Protein AF-A0A699ZB82-F1 (afdb_monomer_lite)

Sequence (119 aa):
MLGLWHLSDVTHEALEWLPVNIKSLQLKFCRLLPGALSSVATRLTQLTCLNLRTSPVVLAELQLLAARAQQGASLIVFMPVTMSKDDVAALKSFVSYIKSGTGHLPFANCIFAAEDDSE

Secondary structure (DSSP, 8-state):
-EEEES-S-B-HHHHHTS-TT-SEEEEES--BPTTHHHHHHHH-TT--EEE-TTS---HHHHHHHHHH---SS-EEEE--TT--HHHHHHHHHHHHHHHHSSTT-TT--EEEE-GGG--

Foldseek 3Di:
DEEDECAAEQELVNLLPDDLQDQEYEYANHEYDPCNCVNVQARNQNHQEYECQRYDDDLVSLLNSQLRRNHPAAHEYEHHQPDDPVSVVVSVVSLVCSVPPDPDDVRRRYDYDYPVVPD

Structure (mmCIF, N/CA/C/O backbone):
data_AF-A0A699ZB82-F1
#
_entry.id   AF-A0A699ZB82-F1
#
loop_
_atom_site.group_PDB
_atom_site.id
_atom_site.type_symbol
_atom_site.label_atom_id
_atom_site.label_alt_id
_atom_site.label_comp_id
_atom_site.label_asym_id
_atom_site.label_entity_id
_atom_site.label_seq_id
_atom_site.pdbx_PDB_ins_code
_atom_site.Cartn_x
_atom_site.Cartn_y
_atom_site.Cartn_z
_atom_site.occupancy
_atom_site.B_iso_or_equiv
_atom_site.auth_seq_id
_atom_site.auth_comp_id
_atom_site.auth_asym_id
_atom_site.auth_atom_id
_atom_site.pdbx_PDB_model_num
ATOM 1 N N . MET A 1 1 ? 1.802 -13.845 6.070 1.00 79.62 1 MET A N 1
ATOM 2 C CA . MET A 1 1 ? 2.561 -12.794 5.361 1.00 79.62 1 MET A CA 1
ATOM 3 C C . MET A 1 1 ? 2.676 -13.228 3.915 1.00 79.62 1 MET A C 1
ATOM 5 O O . MET A 1 1 ? 3.054 -14.371 3.702 1.00 79.62 1 MET A O 1
ATOM 9 N N . LEU A 1 2 ? 2.309 -12.373 2.962 1.00 91.31 2 LEU A N 1
ATOM 10 C CA . LEU A 1 2 ? 2.406 -12.651 1.530 1.00 91.31 2 LEU A CA 1
ATOM 11 C C . LEU A 1 2 ? 3.432 -11.707 0.899 1.00 91.31 2 LEU A C 1
ATOM 13 O O . LEU A 1 2 ? 3.433 -10.515 1.198 1.00 91.31 2 LEU A O 1
ATOM 17 N N . GLY A 1 3 ? 4.311 -12.235 0.053 1.00 90.38 3 GLY A N 1
ATOM 18 C CA . GLY A 1 3 ? 5.306 -11.443 -0.663 1.00 90.38 3 GLY A CA 1
ATOM 19 C C . GLY A 1 3 ? 5.192 -11.655 -2.164 1.00 90.38 3 GLY A C 1
ATOM 20 O O . GLY A 1 3 ? 5.198 -12.797 -2.613 1.00 90.38 3 GLY A O 1
ATOM 21 N N . LEU A 1 4 ? 5.13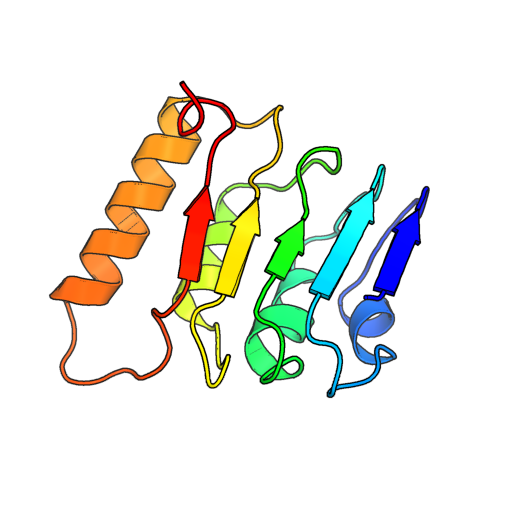1 -10.562 -2.919 1.00 89.19 4 LEU A N 1
ATOM 22 C CA . LEU A 1 4 ? 5.226 -10.531 -4.375 1.00 89.19 4 LEU A CA 1
ATOM 23 C C . LEU A 1 4 ? 6.556 -9.887 -4.765 1.00 89.19 4 LEU A C 1
ATOM 25 O O . LEU A 1 4 ? 6.948 -8.866 -4.194 1.00 89.19 4 LEU A O 1
ATOM 29 N N . TRP A 1 5 ? 7.270 -10.525 -5.688 1.00 91.12 5 TRP A N 1
ATOM 30 C CA . TRP A 1 5 ? 8.655 -10.196 -6.005 1.00 91.12 5 TRP A CA 1
ATOM 31 C C . TRP A 1 5 ? 8.837 -10.149 -7.519 1.00 91.12 5 TRP A C 1
ATOM 33 O O . TRP A 1 5 ? 8.333 -11.030 -8.213 1.00 91.12 5 TRP A O 1
ATOM 43 N N . HIS A 1 6 ? 9.579 -9.156 -8.012 1.00 87.81 6 HIS A N 1
ATOM 44 C CA . HIS A 1 6 ? 9.985 -9.047 -9.421 1.00 87.81 6 HIS A CA 1
ATOM 45 C C . HIS A 1 6 ? 8.822 -9.071 -10.429 1.00 87.81 6 HIS A C 1
ATOM 47 O O . HIS A 1 6 ? 8.970 -9.562 -11.548 1.00 87.81 6 HIS A O 1
ATOM 53 N N . LEU A 1 7 ? 7.659 -8.532 -10.047 1.00 86.44 7 LEU A N 1
ATOM 54 C CA . LEU A 1 7 ? 6.526 -8.402 -10.959 1.00 86.44 7 LEU A CA 1
ATOM 55 C C . LEU A 1 7 ? 6.688 -7.147 -11.821 1.00 86.44 7 LEU A C 1
ATOM 57 O O . LEU A 1 7 ? 6.755 -6.028 -11.304 1.00 86.44 7 LEU A O 1
ATOM 61 N N . SER A 1 8 ? 6.755 -7.355 -13.137 1.00 81.81 8 SER A N 1
ATOM 62 C CA . SER A 1 8 ? 7.060 -6.312 -14.120 1.00 81.81 8 SER A CA 1
ATOM 63 C C . SER A 1 8 ? 5.987 -5.240 -14.229 1.00 81.81 8 SER A C 1
ATOM 65 O O . SER A 1 8 ? 6.360 -4.091 -14.402 1.00 81.81 8 SER A O 1
ATOM 67 N N . ASP A 1 9 ? 4.707 -5.606 -14.105 1.00 87.50 9 ASP A N 1
ATOM 68 C CA . ASP A 1 9 ? 3.563 -4.692 -14.083 1.00 87.50 9 ASP A CA 1
ATOM 69 C C . ASP A 1 9 ? 2.493 -5.260 -13.135 1.00 87.50 9 ASP A C 1
ATOM 71 O O . ASP A 1 9 ? 1.853 -6.275 -13.412 1.00 87.50 9 ASP A O 1
ATOM 75 N N . VAL A 1 10 ? 2.317 -4.623 -11.979 1.00 88.81 10 VAL A N 1
ATOM 76 C CA . VAL A 1 10 ? 1.283 -4.965 -10.999 1.00 88.81 10 VAL A CA 1
ATOM 77 C C . VAL A 1 10 ? 0.086 -4.059 -11.236 1.00 88.81 10 VAL A C 1
ATOM 79 O O . VAL A 1 10 ? 0.149 -2.857 -10.968 1.00 88.81 10 VAL A O 1
ATOM 82 N N . THR A 1 11 ? -0.996 -4.641 -11.746 1.00 89.38 11 THR A N 1
ATOM 83 C CA . THR A 1 11 ? -2.254 -3.940 -12.024 1.00 89.38 11 THR A CA 1
ATOM 84 C C . THR A 1 11 ? -3.224 -4.029 -10.845 1.00 89.38 11 THR A C 1
ATOM 86 O O . THR A 1 11 ? -2.996 -4.755 -9.872 1.00 89.38 11 THR A O 1
ATOM 89 N N . HIS A 1 12 ? -4.331 -3.294 -10.941 1.00 87.38 12 HIS A N 1
ATOM 90 C CA . HIS A 1 12 ? -5.442 -3.400 -10.003 1.00 87.38 12 HIS A CA 1
ATOM 91 C C . HIS A 1 12 ? -5.978 -4.836 -9.924 1.00 87.38 12 HIS A C 1
ATOM 93 O O . HIS A 1 12 ? -6.061 -5.407 -8.837 1.00 87.38 12 HIS A O 1
ATOM 99 N N . GLU A 1 13 ? -6.253 -5.432 -11.084 1.00 87.56 13 GLU A N 1
ATOM 100 C CA . GLU A 1 13 ? -6.810 -6.775 -11.250 1.00 87.56 13 GLU A CA 1
ATOM 101 C C . GLU A 1 13 ? -5.863 -7.833 -10.680 1.00 87.56 13 GLU A C 1
ATOM 103 O O . GLU A 1 13 ? -6.299 -8.761 -10.004 1.00 87.56 13 GLU A O 1
ATOM 108 N N . ALA A 1 14 ? -4.547 -7.677 -10.872 1.00 87.94 14 ALA A N 1
ATOM 109 C CA . ALA A 1 14 ? -3.558 -8.591 -10.301 1.00 87.94 14 ALA A CA 1
ATOM 110 C C . ALA A 1 14 ? -3.646 -8.645 -8.765 1.00 87.94 14 ALA A C 1
ATOM 112 O O . ALA A 1 14 ? -3.528 -9.716 -8.166 1.00 87.94 14 ALA A O 1
ATOM 113 N N . LEU A 1 15 ? -3.899 -7.500 -8.124 1.00 89.75 15 LEU A N 1
ATOM 114 C CA . LEU A 1 15 ? -4.071 -7.415 -6.674 1.00 89.75 15 LEU A CA 1
ATOM 115 C C . LEU A 1 15 ? -5.478 -7.834 -6.216 1.00 89.75 15 LEU A C 1
ATOM 117 O O . LEU A 1 15 ? -5.659 -8.171 -5.044 1.00 89.75 15 LEU A O 1
ATOM 121 N N . GLU A 1 16 ? -6.468 -7.892 -7.114 1.00 89.62 16 GLU A N 1
ATOM 122 C CA . GLU A 1 16 ? -7.789 -8.445 -6.796 1.00 89.62 16 GLU A CA 1
ATOM 123 C C . GLU A 1 16 ? -7.747 -9.945 -6.482 1.00 89.62 16 GLU A C 1
ATOM 125 O O . GLU A 1 16 ? -8.472 -10.420 -5.607 1.00 89.62 16 GLU A O 1
ATOM 130 N N . TRP A 1 17 ? -6.841 -10.692 -7.106 1.00 90.00 17 TRP A N 1
ATOM 131 C CA . TRP A 1 17 ? -6.687 -12.127 -6.848 1.00 90.00 17 TRP A CA 1
ATOM 132 C C . TRP A 1 17 ? -6.060 -12.454 -5.490 1.00 90.00 17 TRP A C 1
ATOM 134 O O . TRP A 1 17 ? -5.991 -13.621 -5.102 1.00 90.00 17 TRP A O 1
ATOM 144 N N . LEU A 1 18 ? -5.610 -11.442 -4.742 1.00 91.25 18 LEU A N 1
ATOM 145 C CA . LEU A 1 18 ? -5.033 -11.660 -3.427 1.00 91.25 18 LEU A CA 1
ATOM 146 C C . LEU A 1 18 ? -6.087 -12.094 -2.397 1.00 91.25 18 LEU A C 1
ATOM 148 O O . LEU A 1 18 ? -7.212 -11.581 -2.395 1.00 91.25 18 LEU A O 1
ATOM 152 N N . PRO A 1 19 ? -5.717 -12.993 -1.467 1.00 90.31 19 PRO A N 1
ATOM 153 C CA . PRO A 1 19 ? -6.607 -13.395 -0.392 1.00 90.31 19 PRO A CA 1
ATOM 154 C C . PRO A 1 19 ? -6.930 -12.205 0.520 1.00 90.31 19 PRO A C 1
ATOM 156 O O . PRO A 1 19 ? -6.035 -11.528 1.019 1.00 90.31 19 PRO A O 1
ATOM 159 N N . VAL A 1 20 ? -8.216 -11.972 0.788 1.00 89.81 20 VAL A N 1
ATOM 160 C CA . VAL A 1 20 ? -8.690 -10.806 1.566 1.00 89.81 20 VAL A CA 1
ATOM 161 C C . VAL A 1 20 ? -8.297 -10.835 3.049 1.00 89.81 20 VAL A C 1
ATOM 163 O O . VAL A 1 20 ? -8.328 -9.811 3.725 1.00 89.81 20 VAL A O 1
ATOM 166 N N . ASN A 1 21 ? -7.905 -12.000 3.567 1.00 90.94 21 ASN A N 1
ATOM 167 C CA . ASN A 1 21 ? -7.519 -12.210 4.964 1.00 90.94 21 ASN A CA 1
ATOM 168 C C . ASN A 1 21 ? -6.010 -12.034 5.221 1.00 90.94 21 ASN A C 1
ATOM 170 O O . ASN A 1 21 ? -5.518 -12.381 6.300 1.00 90.94 21 ASN A O 1
ATOM 174 N N . ILE A 1 22 ? -5.242 -11.527 4.250 1.00 93.00 22 ILE A N 1
ATOM 175 C CA . ILE A 1 22 ? -3.818 -11.264 4.471 1.00 93.00 22 ILE A CA 1
ATOM 176 C C . ILE A 1 22 ? -3.619 -10.064 5.398 1.00 93.00 22 ILE A C 1
ATOM 178 O O . ILE A 1 22 ? -4.194 -8.999 5.209 1.00 93.00 22 ILE A O 1
ATOM 182 N N . LYS A 1 23 ? -2.736 -10.234 6.387 1.00 93.44 23 LYS A N 1
ATOM 183 C CA . LYS A 1 23 ? -2.360 -9.171 7.336 1.00 93.44 23 LYS A CA 1
ATOM 184 C C . LYS A 1 23 ? -1.140 -8.364 6.904 1.00 93.44 23 LYS A C 1
ATOM 186 O O . LYS A 1 23 ? -0.975 -7.219 7.301 1.00 93.44 23 LYS A O 1
ATOM 191 N N . SER A 1 24 ? -0.263 -8.962 6.104 1.00 93.88 24 SER A N 1
ATOM 192 C CA . SER A 1 24 ? 0.975 -8.324 5.658 1.00 93.88 24 SER A CA 1
ATOM 193 C C . SER A 1 24 ? 1.251 -8.675 4.206 1.00 93.88 24 SER A C 1
ATOM 195 O O . SER A 1 24 ? 1.262 -9.863 3.864 1.00 93.88 24 SER A O 1
ATOM 197 N N . LEU A 1 25 ? 1.477 -7.639 3.399 1.00 94.69 25 LEU A N 1
ATOM 198 C CA . LEU A 1 25 ? 1.799 -7.700 1.982 1.00 94.69 25 LEU A CA 1
ATOM 199 C C . LEU A 1 25 ? 3.142 -7.004 1.747 1.00 94.69 25 LEU A C 1
ATOM 201 O O . LEU A 1 25 ? 3.324 -5.843 2.109 1.00 94.69 25 LEU A O 1
ATOM 205 N N . GLN A 1 26 ? 4.083 -7.713 1.133 1.00 94.38 26 GLN A N 1
ATOM 206 C CA . GLN A 1 26 ? 5.348 -7.145 0.676 1.00 94.38 26 GLN A CA 1
ATOM 207 C C . GLN A 1 26 ? 5.348 -7.102 -0.845 1.00 94.38 26 GLN A C 1
ATOM 209 O O . GLN A 1 26 ? 5.203 -8.144 -1.478 1.00 94.38 26 GLN A O 1
ATOM 214 N N . LEU A 1 27 ? 5.534 -5.917 -1.420 1.00 92.44 27 LEU A N 1
ATOM 215 C CA . LEU A 1 27 ? 5.754 -5.742 -2.850 1.00 92.44 27 LEU A CA 1
ATOM 216 C C . LEU A 1 27 ? 7.211 -5.343 -3.028 1.00 92.44 27 LEU A C 1
ATOM 218 O O . LEU A 1 27 ? 7.593 -4.205 -2.745 1.00 92.44 27 LEU A O 1
ATOM 222 N N . LYS A 1 28 ? 8.040 -6.300 -3.443 1.00 90.56 28 LYS A N 1
ATOM 223 C CA . LYS A 1 28 ? 9.473 -6.084 -3.634 1.00 90.56 28 LYS A CA 1
ATOM 224 C C . LYS A 1 28 ? 9.828 -6.072 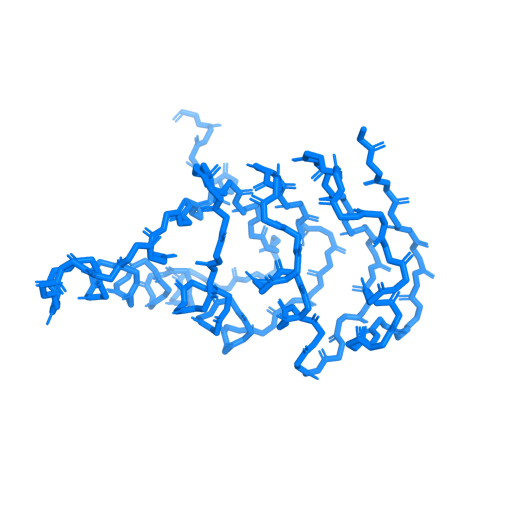-5.103 1.00 90.56 28 LYS A C 1
ATOM 226 O O . LYS A 1 28 ? 9.457 -6.994 -5.827 1.00 90.56 28 LYS A O 1
ATOM 231 N N . PHE A 1 29 ? 10.567 -5.054 -5.533 1.00 90.00 29 PHE A N 1
ATOM 232 C CA . PHE A 1 29 ? 10.989 -4.910 -6.927 1.00 90.00 29 PHE A CA 1
ATOM 233 C C . PHE A 1 29 ? 9.811 -5.048 -7.908 1.00 90.00 29 PHE A C 1
ATOM 235 O O . PHE A 1 29 ? 9.928 -5.691 -8.948 1.00 90.00 29 PHE A O 1
ATOM 242 N N . CYS A 1 30 ? 8.651 -4.510 -7.528 1.00 90.75 30 CYS A N 1
ATOM 243 C CA . CYS A 1 30 ? 7.427 -4.555 -8.314 1.00 90.75 30 CYS A CA 1
ATOM 244 C C . CYS A 1 30 ? 7.161 -3.174 -8.909 1.00 90.75 30 CYS A C 1
ATOM 246 O O . CYS A 1 30 ? 7.294 -2.161 -8.219 1.00 90.75 30 CYS A O 1
ATOM 248 N N . ARG A 1 31 ? 6.734 -3.119 -10.170 1.00 90.50 31 ARG A N 1
ATOM 249 C CA . ARG A 1 31 ? 6.259 -1.870 -10.772 1.00 90.50 31 ARG A CA 1
ATOM 250 C C . ARG A 1 31 ? 4.749 -1.780 -10.606 1.00 90.50 31 ARG A C 1
ATOM 252 O O . ARG A 1 31 ? 4.006 -2.521 -11.240 1.00 90.50 31 ARG A O 1
ATOM 259 N N . LEU A 1 32 ? 4.294 -0.880 -9.747 1.00 90.00 32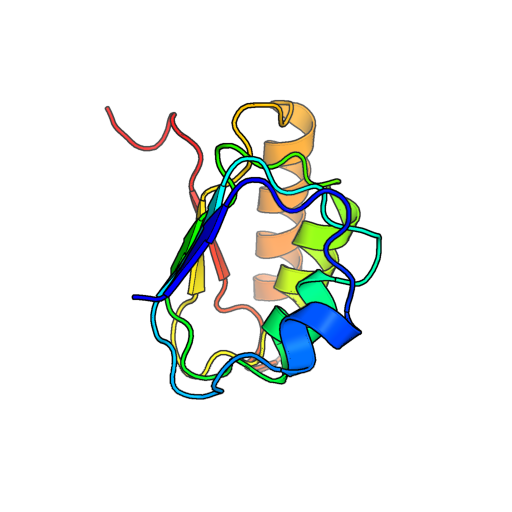 LEU A N 1
ATOM 260 C CA . LEU A 1 32 ? 2.869 -0.635 -9.551 1.00 90.00 32 LEU A CA 1
ATOM 261 C C . LEU A 1 32 ? 2.348 0.291 -10.649 1.00 90.00 32 LEU A C 1
ATOM 263 O O . LEU A 1 32 ? 2.867 1.394 -10.831 1.00 90.00 32 LEU A O 1
ATOM 267 N N . LEU A 1 33 ? 1.335 -0.164 -11.385 1.00 90.00 33 LEU A N 1
ATOM 268 C CA . LEU A 1 33 ? 0.619 0.695 -12.321 1.00 90.00 33 LEU A CA 1
ATOM 269 C C . LEU A 1 33 ? -0.338 1.633 -11.566 1.00 90.00 33 LEU A C 1
ATOM 271 O O . LEU A 1 33 ? -0.763 1.309 -10.452 1.00 90.00 33 LEU A O 1
ATOM 275 N N . PRO A 1 34 ? -0.711 2.784 -12.155 1.00 88.31 34 PRO A N 1
ATOM 276 C CA . PRO A 1 34 ? -1.717 3.666 -11.572 1.00 88.31 34 PRO A CA 1
ATOM 277 C C . PRO A 1 34 ? -3.015 2.915 -11.239 1.00 88.31 34 PRO A C 1
ATOM 279 O O . PRO A 1 34 ? -3.511 2.130 -12.045 1.00 88.31 34 PRO A O 1
ATOM 282 N N . GLY A 1 35 ? -3.563 3.147 -10.050 1.00 88.50 35 GLY A N 1
ATOM 283 C CA . GLY A 1 35 ? -4.764 2.493 -9.535 1.00 88.50 35 GLY A CA 1
ATOM 284 C C . GLY A 1 35 ? -4.540 1.115 -8.904 1.00 88.50 35 GLY A C 1
ATOM 285 O O . GLY A 1 35 ? -5.481 0.567 -8.315 1.00 88.50 35 GLY A O 1
ATOM 286 N N . ALA A 1 36 ? -3.326 0.555 -8.957 1.00 90.44 36 ALA A N 1
ATOM 287 C CA . ALA A 1 36 ? -3.044 -0.759 -8.383 1.00 90.44 36 ALA A CA 1
ATOM 288 C C . ALA A 1 36 ? -3.343 -0.793 -6.876 1.00 90.44 36 ALA A C 1
ATOM 290 O O . ALA A 1 36 ? -4.028 -1.697 -6.387 1.00 90.44 36 ALA A O 1
ATOM 291 N N . LEU A 1 37 ? -2.939 0.246 -6.133 1.00 91.25 37 LEU A N 1
ATOM 292 C CA . LEU A 1 37 ? -3.180 0.305 -4.689 1.00 91.25 37 LEU A CA 1
ATOM 293 C C . LEU A 1 37 ? -4.658 0.498 -4.322 1.00 91.25 37 LEU A C 1
ATOM 295 O O . LEU A 1 37 ? -5.019 0.310 -3.162 1.00 91.25 37 LEU A O 1
ATOM 299 N N . SER A 1 38 ? -5.546 0.787 -5.281 1.00 89.56 38 SER A N 1
ATOM 300 C CA . SER A 1 38 ? -6.978 0.917 -4.995 1.00 89.56 38 SER A CA 1
ATOM 301 C C . SER A 1 38 ? -7.602 -0.398 -4.518 1.00 89.56 38 SER A C 1
ATOM 303 O O . SER A 1 38 ? -8.470 -0.358 -3.651 1.00 89.56 38 SER A O 1
ATOM 305 N N . SER A 1 39 ? -7.164 -1.552 -5.039 1.00 87.19 39 SER A N 1
ATOM 306 C CA . SER A 1 39 ? -7.647 -2.869 -4.580 1.00 87.19 39 SER A CA 1
ATOM 307 C C . SER A 1 39 ? -7.175 -3.154 -3.151 1.00 87.19 39 SER A C 1
ATOM 309 O O . SER A 1 39 ? -7.933 -3.640 -2.310 1.00 87.19 39 SER A O 1
ATOM 311 N N . VAL A 1 40 ? -5.936 -2.756 -2.837 1.00 89.62 40 VAL A N 1
ATOM 312 C CA . VAL A 1 40 ? -5.378 -2.840 -1.481 1.00 89.62 40 VAL A CA 1
ATOM 313 C C . VAL A 1 40 ? -6.175 -1.971 -0.514 1.00 89.62 40 VAL A C 1
ATOM 315 O O . VAL A 1 40 ? -6.504 -2.426 0.578 1.00 89.62 40 VAL A O 1
ATOM 318 N N . ALA A 1 41 ? -6.517 -0.748 -0.926 1.00 88.25 41 ALA A N 1
ATOM 319 C CA . ALA A 1 41 ? -7.262 0.201 -0.113 1.00 88.25 41 ALA A CA 1
ATOM 320 C C . ALA A 1 41 ? -8.648 -0.333 0.282 1.00 88.25 41 ALA A C 1
ATOM 322 O O . ALA A 1 41 ? -9.015 -0.231 1.446 1.00 88.25 41 ALA A O 1
ATOM 323 N N . THR A 1 42 ? -9.398 -0.927 -0.650 1.00 88.75 42 THR A N 1
ATOM 324 C CA . THR A 1 42 ? -10.817 -1.262 -0.430 1.00 88.75 42 THR A CA 1
ATOM 325 C C . THR A 1 42 ? -11.076 -2.725 -0.081 1.00 88.75 42 THR A C 1
ATOM 327 O O . THR A 1 42 ? -11.964 -3.011 0.718 1.00 88.75 42 THR A O 1
ATOM 330 N N . ARG A 1 43 ? -10.325 -3.677 -0.650 1.00 90.81 43 ARG A N 1
ATOM 331 C CA . ARG A 1 43 ? -10.611 -5.116 -0.487 1.00 90.81 43 ARG A CA 1
ATOM 332 C C . ARG A 1 43 ? -9.822 -5.764 0.637 1.00 90.81 43 ARG A C 1
ATOM 334 O O . ARG A 1 43 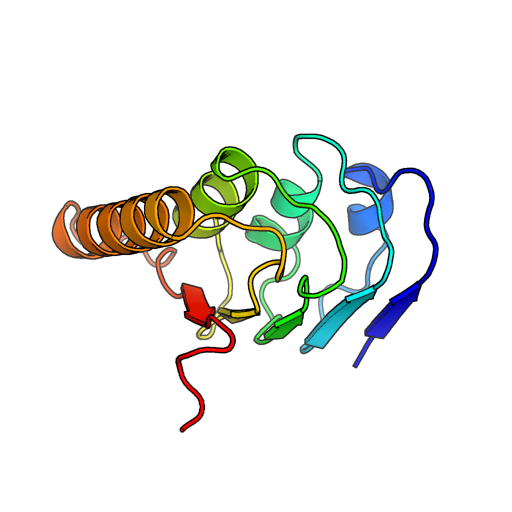? -10.334 -6.653 1.315 1.00 90.81 43 ARG A O 1
ATOM 341 N N . LEU A 1 44 ? -8.572 -5.350 0.834 1.00 90.88 44 LEU A N 1
ATOM 342 C CA . LEU A 1 44 ? -7.680 -5.955 1.824 1.00 90.88 44 LEU A CA 1
ATOM 343 C C . LEU A 1 44 ? -7.896 -5.326 3.206 1.00 90.88 44 LEU A C 1
ATOM 345 O O . LEU A 1 44 ? -6.995 -4.728 3.791 1.00 90.88 44 LEU A O 1
ATOM 349 N N . THR A 1 45 ? -9.113 -5.460 3.733 1.00 90.06 45 THR A N 1
ATOM 350 C CA . THR A 1 45 ? -9.550 -4.798 4.973 1.00 90.06 45 THR A CA 1
ATOM 351 C C . THR A 1 45 ? -8.865 -5.340 6.232 1.00 90.06 45 THR A C 1
ATOM 353 O O . THR A 1 45 ? -8.826 -4.658 7.252 1.00 90.06 45 THR A O 1
ATOM 356 N N . GLN A 1 46 ? -8.283 -6.543 6.184 1.00 91.56 46 GLN A N 1
ATOM 357 C CA . GLN A 1 46 ? -7.502 -7.115 7.293 1.00 91.56 46 GLN A CA 1
ATOM 358 C C . GLN A 1 46 ? -6.005 -6.785 7.225 1.00 91.56 46 GLN A C 1
ATOM 360 O O . GLN A 1 46 ? -5.241 -7.211 8.096 1.00 91.56 46 GLN A O 1
ATOM 365 N N . LEU A 1 47 ? -5.571 -6.055 6.194 1.00 92.69 47 LEU A N 1
ATOM 366 C CA . LEU A 1 47 ? -4.172 -5.708 6.015 1.00 92.69 47 LEU A CA 1
ATOM 367 C C . LEU A 1 47 ? -3.746 -4.698 7.083 1.00 92.69 47 LEU A C 1
ATOM 369 O O . LEU A 1 47 ? -4.359 -3.651 7.243 1.00 92.69 47 LEU A O 1
ATOM 373 N N . THR A 1 48 ? -2.665 -4.995 7.793 1.00 93.12 48 THR A N 1
ATOM 374 C CA . THR A 1 48 ? -2.071 -4.099 8.797 1.00 93.12 48 THR A CA 1
ATOM 375 C C . THR A 1 48 ? -0.671 -3.648 8.400 1.00 93.12 48 THR A C 1
ATOM 377 O O . THR A 1 48 ? -0.104 -2.760 9.027 1.00 93.12 48 THR A O 1
ATOM 380 N N . CYS A 1 49 ? -0.083 -4.260 7.370 1.00 93.81 49 CYS A N 1
ATOM 381 C CA . CYS A 1 49 ? 1.264 -3.955 6.909 1.00 93.81 49 CYS A CA 1
ATOM 382 C C . CYS A 1 49 ? 1.367 -4.061 5.382 1.00 93.81 49 CYS A C 1
ATOM 384 O O . CYS A 1 49 ? 1.112 -5.121 4.807 1.00 93.81 49 CYS A O 1
ATOM 386 N N . LEU A 1 50 ? 1.793 -2.973 4.744 1.00 94.44 50 LEU A N 1
ATOM 387 C CA . LEU A 1 50 ? 2.126 -2.889 3.328 1.00 94.44 50 LEU A CA 1
ATOM 388 C C . LEU A 1 50 ? 3.571 -2.403 3.185 1.00 94.44 50 LEU A C 1
ATOM 390 O O . LEU A 1 50 ? 3.902 -1.286 3.576 1.00 94.44 50 LEU A O 1
ATOM 394 N N . ASN A 1 51 ? 4.444 -3.232 2.617 1.00 94.12 51 ASN A N 1
ATOM 395 C CA . ASN A 1 51 ? 5.839 -2.867 2.387 1.00 94.12 51 ASN A CA 1
ATOM 396 C C . ASN A 1 51 ? 6.090 -2.560 0.909 1.00 94.12 51 ASN A C 1
ATOM 398 O O . ASN A 1 51 ? 5.984 -3.462 0.076 1.00 94.12 51 ASN A O 1
ATOM 402 N N . LEU A 1 52 ? 6.450 -1.305 0.622 1.00 93.50 52 LEU A N 1
ATOM 403 C CA . LEU A 1 52 ? 6.748 -0.785 -0.714 1.00 93.50 52 LEU A CA 1
ATOM 404 C C . LEU A 1 52 ? 8.199 -0.295 -0.845 1.00 93.50 52 LEU A C 1
ATOM 406 O O . LEU A 1 52 ? 8.535 0.303 -1.860 1.00 93.50 52 LEU A O 1
ATOM 410 N N . ARG A 1 53 ? 9.083 -0.538 0.139 1.00 91.25 53 ARG A N 1
ATOM 411 C CA . ARG A 1 53 ? 10.428 0.080 0.194 1.00 91.25 53 ARG A CA 1
ATOM 412 C C . ARG A 1 53 ? 11.225 -0.057 -1.102 1.00 91.25 53 ARG A C 1
ATOM 414 O O . ARG A 1 53 ? 11.896 0.877 -1.517 1.00 91.25 53 ARG A O 1
ATOM 421 N N . THR A 1 54 ? 11.139 -1.222 -1.734 1.00 90.31 54 THR A N 1
ATOM 422 C CA . THR A 1 54 ? 11.914 -1.578 -2.936 1.00 90.31 54 THR A CA 1
ATOM 423 C C . THR A 1 54 ? 11.089 -1.513 -4.222 1.00 90.31 54 THR A C 1
ATOM 425 O O . THR A 1 54 ? 11.510 -2.042 -5.248 1.00 90.31 54 THR A O 1
ATOM 428 N N . SER A 1 55 ? 9.909 -0.895 -4.173 1.00 90.44 55 SER A N 1
ATOM 429 C CA . SER A 1 55 ? 9.002 -0.763 -5.310 1.00 90.44 55 SER A CA 1
ATOM 430 C C . SER A 1 55 ? 8.685 0.717 -5.518 1.00 90.44 55 SER A C 1
ATOM 432 O O . SER A 1 55 ? 8.152 1.344 -4.604 1.00 90.44 55 SER A O 1
ATOM 434 N N . PRO A 1 56 ? 9.012 1.310 -6.679 1.00 87.81 56 PRO A N 1
ATOM 435 C CA . PRO A 1 56 ? 8.713 2.713 -6.926 1.00 87.81 56 PRO A CA 1
ATOM 436 C C . PRO A 1 56 ? 7.197 2.922 -6.962 1.00 87.81 56 PRO A C 1
ATOM 438 O O . PRO A 1 56 ? 6.473 2.203 -7.654 1.00 87.81 56 PRO A O 1
ATOM 441 N N . VAL A 1 57 ? 6.723 3.920 -6.219 1.00 90.50 57 VAL A N 1
ATOM 442 C CA . VAL A 1 57 ? 5.311 4.313 -6.162 1.00 90.50 57 VAL A CA 1
ATOM 443 C C . VAL A 1 57 ? 5.227 5.827 -6.226 1.00 90.50 57 VAL A C 1
ATOM 445 O O . VAL A 1 57 ? 5.994 6.527 -5.568 1.00 90.50 57 VAL A O 1
ATOM 448 N N . VAL A 1 58 ? 4.298 6.332 -7.033 1.00 90.88 58 VAL A N 1
ATOM 449 C CA . VAL A 1 58 ? 4.049 7.769 -7.159 1.00 90.88 58 VAL A CA 1
ATOM 450 C C . VAL A 1 58 ? 3.241 8.290 -5.968 1.00 90.88 58 VAL A C 1
ATOM 452 O O . VAL A 1 58 ? 2.383 7.587 -5.434 1.00 90.88 58 VAL A O 1
ATOM 455 N N . LEU A 1 59 ? 3.468 9.548 -5.579 1.00 91.50 59 LEU A N 1
ATOM 456 C CA . LEU A 1 59 ? 2.792 10.191 -4.443 1.00 91.50 59 LEU A CA 1
ATOM 457 C C . LEU A 1 59 ? 1.257 10.061 -4.503 1.00 91.50 59 LEU A C 1
ATOM 459 O O . LEU A 1 59 ? 0.626 9.744 -3.495 1.00 91.50 59 LEU A O 1
ATOM 463 N N . ALA A 1 60 ? 0.666 10.246 -5.686 1.00 91.19 60 ALA A N 1
ATOM 464 C CA . ALA A 1 60 ? -0.783 10.184 -5.884 1.00 91.19 60 ALA A CA 1
ATOM 465 C C . ALA A 1 60 ? -1.393 8.820 -5.504 1.00 91.19 60 ALA A C 1
ATOM 467 O O . ALA A 1 60 ? -2.491 8.774 -4.953 1.00 91.19 60 ALA A O 1
ATOM 468 N N . GLU A 1 61 ? -0.676 7.713 -5.726 1.00 91.38 61 GLU A N 1
ATOM 469 C CA . GLU A 1 61 ? -1.142 6.372 -5.340 1.00 91.38 61 GLU A CA 1
ATOM 470 C C . GLU A 1 61 ? -1.183 6.212 -3.816 1.00 91.38 61 GLU A C 1
ATOM 472 O O . GLU A 1 61 ? -2.119 5.626 -3.271 1.00 91.38 61 GLU A O 1
ATOM 477 N N . LEU A 1 62 ? -0.197 6.772 -3.109 1.00 92.19 62 LEU A N 1
ATOM 478 C CA . LEU A 1 62 ? -0.149 6.743 -1.646 1.00 92.19 62 LEU A CA 1
ATOM 479 C C . LEU A 1 62 ? -1.210 7.656 -1.021 1.00 92.19 62 LEU A C 1
ATOM 481 O O . LEU A 1 62 ? -1.814 7.293 -0.013 1.00 92.19 62 LEU A O 1
ATOM 485 N N . GLN A 1 63 ? -1.488 8.808 -1.635 1.00 91.31 63 GLN A N 1
ATOM 486 C CA . GLN A 1 63 ? -2.590 9.683 -1.227 1.00 91.31 63 GLN A CA 1
ATOM 487 C C . GLN A 1 63 ? -3.952 9.016 -1.457 1.00 91.31 63 GLN A C 1
ATOM 489 O O . GLN A 1 63 ? -4.817 9.072 -0.583 1.00 91.31 63 GLN A O 1
ATOM 494 N N . LEU A 1 64 ? -4.133 8.330 -2.591 1.00 90.38 64 LEU A N 1
ATOM 495 C CA . LEU A 1 64 ? -5.344 7.556 -2.869 1.00 90.38 64 LEU A CA 1
ATOM 496 C C . LEU A 1 64 ? -5.527 6.436 -1.845 1.00 90.38 64 LEU A C 1
ATOM 498 O O . LEU A 1 64 ? -6.628 6.274 -1.318 1.00 90.38 64 LEU A O 1
ATOM 502 N N . LEU A 1 65 ? -4.453 5.705 -1.528 1.00 90.81 65 LEU A N 1
ATOM 503 C CA . LEU A 1 65 ? -4.459 4.694 -0.476 1.00 90.81 65 LEU A CA 1
ATOM 504 C C . LEU A 1 65 ? -4.878 5.311 0.864 1.00 90.81 65 LEU A C 1
ATOM 506 O O . LEU A 1 65 ? -5.803 4.807 1.487 1.00 90.81 65 LEU A O 1
ATOM 510 N N . ALA A 1 66 ? -4.270 6.427 1.275 1.00 89.25 66 ALA A N 1
ATOM 511 C CA . ALA A 1 66 ? -4.610 7.109 2.525 1.00 89.25 66 ALA A CA 1
ATOM 512 C C . ALA A 1 66 ? -6.077 7.565 2.588 1.00 89.25 66 ALA A C 1
ATOM 514 O O . ALA A 1 66 ? -6.696 7.498 3.647 1.00 89.25 66 ALA A O 1
ATOM 515 N N . ALA A 1 67 ? -6.629 8.030 1.465 1.00 87.25 67 ALA A N 1
ATOM 516 C CA . ALA A 1 67 ? -7.994 8.538 1.387 1.00 87.25 67 ALA A CA 1
ATOM 517 C C . ALA A 1 67 ? -9.059 7.429 1.337 1.00 87.25 67 ALA A C 1
ATOM 519 O O . ALA A 1 67 ? -10.200 7.661 1.732 1.00 87.25 67 ALA A O 1
ATOM 520 N N . ARG A 1 68 ? -8.713 6.246 0.813 1.00 87.44 68 ARG A N 1
ATOM 521 C CA . ARG A 1 68 ? -9.668 5.156 0.539 1.00 87.44 68 ARG A CA 1
ATOM 522 C C . ARG A 1 68 ? -9.441 3.897 1.362 1.00 87.44 68 ARG A C 1
ATOM 524 O O . ARG A 1 68 ? -10.209 2.955 1.213 1.00 87.44 68 ARG A O 1
ATOM 531 N N . ALA A 1 69 ? -8.393 3.858 2.172 1.00 88.62 69 ALA A N 1
ATOM 532 C CA . ALA A 1 69 ? -8.062 2.756 3.057 1.00 88.62 69 ALA A CA 1
ATOM 533 C C . ALA A 1 69 ? -9.270 2.351 3.918 1.00 88.62 69 ALA A C 1
ATOM 535 O O . ALA A 1 69 ? -9.750 3.123 4.732 1.00 88.62 69 ALA A O 1
ATOM 536 N N . GLN A 1 70 ? -9.785 1.137 3.737 1.00 87.56 70 GLN A N 1
ATOM 537 C CA . GLN A 1 70 ? -10.890 0.568 4.519 1.00 87.56 70 GLN A CA 1
ATOM 538 C C . GLN A 1 70 ? -10.391 -0.517 5.474 1.00 87.56 70 GLN A C 1
ATOM 540 O O . GLN A 1 70 ? -11.133 -1.428 5.846 1.00 87.56 70 GLN A O 1
ATOM 545 N N . GLN A 1 71 ? -9.111 -0.459 5.844 1.00 83.12 71 GLN A N 1
ATOM 546 C CA . GLN A 1 71 ? -8.548 -1.395 6.799 1.00 83.12 71 GLN A CA 1
ATOM 547 C C . GLN A 1 71 ? -9.275 -1.261 8.138 1.00 83.12 71 GLN A C 1
ATOM 549 O O . GLN A 1 71 ? -9.410 -0.171 8.689 1.00 83.12 71 GLN A O 1
ATOM 554 N N . GLY A 1 72 ? -9.730 -2.391 8.681 1.00 76.25 72 GLY A N 1
ATOM 555 C CA . GLY A 1 72 ? -10.395 -2.444 9.985 1.00 76.25 72 GLY A CA 1
ATOM 556 C C . GLY A 1 72 ? -9.452 -2.147 11.157 1.00 76.25 72 GLY A C 1
ATOM 557 O O . GLY A 1 72 ? -9.901 -1.992 12.288 1.00 76.25 72 GLY A O 1
ATOM 558 N N . ALA A 1 73 ? -8.148 -2.067 10.893 1.00 81.62 73 ALA A N 1
ATOM 559 C CA . ALA A 1 73 ? -7.097 -1.712 11.835 1.00 81.62 73 ALA A CA 1
ATOM 560 C C . ALA A 1 73 ? -6.118 -0.726 11.182 1.00 81.62 73 ALA A C 1
ATOM 562 O O . ALA A 1 73 ? -6.225 -0.417 9.995 1.00 81.62 73 ALA A O 1
ATOM 563 N N . SER A 1 74 ? -5.154 -0.227 11.958 1.00 87.81 74 SER A N 1
ATOM 564 C CA . SER A 1 74 ? -4.150 0.677 11.406 1.00 87.81 74 SER A CA 1
ATOM 565 C C . SER A 1 74 ? -3.263 -0.043 10.384 1.00 87.81 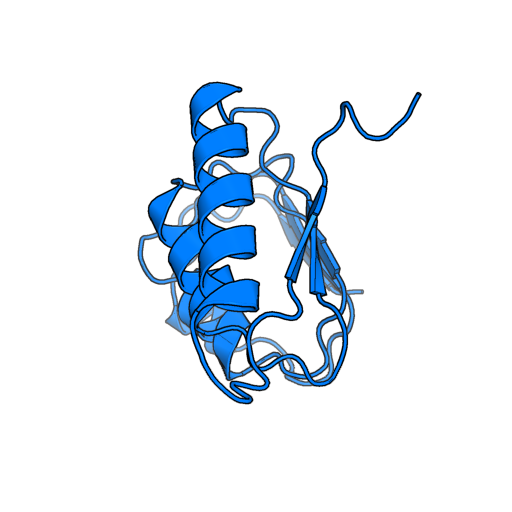74 SER A C 1
ATOM 567 O O . SER A 1 74 ? -2.710 -1.109 10.669 1.00 87.81 74 SER A O 1
ATOM 569 N N . LEU A 1 75 ? -3.147 0.544 9.190 1.00 91.00 75 LEU A N 1
ATOM 570 C CA . LEU A 1 75 ? -2.293 0.057 8.114 1.00 91.00 75 LEU A CA 1
ATOM 571 C C . LEU A 1 75 ? -0.949 0.777 8.164 1.00 91.00 75 LEU A C 1
ATOM 573 O O . LEU A 1 75 ? -0.866 1.967 7.869 1.00 91.00 75 LEU A O 1
ATOM 577 N N . ILE A 1 76 ? 0.114 0.046 8.477 1.00 93.19 76 ILE A N 1
ATOM 578 C CA . ILE A 1 76 ? 1.480 0.553 8.379 1.00 93.19 76 ILE A CA 1
ATOM 579 C C . ILE A 1 76 ? 1.943 0.410 6.930 1.00 93.19 76 ILE A C 1
ATOM 581 O O . ILE A 1 76 ? 2.018 -0.701 6.403 1.00 93.19 76 ILE A O 1
ATOM 585 N N . VAL A 1 77 ? 2.263 1.530 6.291 1.00 93.31 77 VAL A N 1
ATOM 586 C CA . VAL A 1 77 ? 2.788 1.597 4.929 1.00 93.31 77 VAL A CA 1
ATOM 587 C C . VAL A 1 77 ? 4.254 2.005 4.995 1.00 93.31 77 VAL A C 1
ATOM 589 O O . VAL A 1 77 ? 4.578 3.132 5.367 1.00 93.31 77 VAL A O 1
ATOM 592 N N . PHE A 1 78 ? 5.151 1.097 4.616 1.00 93.62 78 PHE A N 1
ATOM 593 C CA . PHE A 1 78 ? 6.562 1.434 4.444 1.00 93.62 78 PHE A CA 1
ATOM 594 C C . PHE A 1 78 ? 6.761 2.051 3.066 1.00 93.62 78 PHE A C 1
ATOM 596 O O . PHE A 1 78 ? 6.589 1.362 2.056 1.00 93.62 78 PHE A O 1
ATOM 603 N N . MET A 1 79 ? 7.097 3.339 3.046 1.00 91.69 79 MET A N 1
ATOM 604 C CA . MET A 1 79 ? 7.223 4.117 1.816 1.00 91.69 79 MET A CA 1
ATOM 605 C C . MET A 1 79 ? 8.428 3.667 0.974 1.00 91.69 79 MET A C 1
ATOM 607 O O . MET A 1 79 ? 9.395 3.134 1.529 1.00 91.69 79 MET A O 1
ATOM 611 N N . PRO A 1 80 ? 8.390 3.873 -0.356 1.00 91.62 80 PRO A N 1
ATOM 612 C CA . PRO A 1 80 ? 9.539 3.624 -1.219 1.00 91.62 80 PRO A CA 1
ATOM 613 C C . PRO A 1 80 ? 10.752 4.447 -0.782 1.00 91.62 80 PRO A C 1
ATOM 615 O O . PRO A 1 80 ? 10.630 5.645 -0.536 1.00 91.62 80 PRO A O 1
ATOM 618 N N . VAL A 1 81 ? 11.937 3.833 -0.767 1.00 89.00 81 VAL A N 1
ATOM 619 C CA . VAL A 1 81 ? 13.195 4.534 -0.428 1.00 89.00 81 VAL A CA 1
ATOM 620 C C . VAL A 1 81 ? 13.573 5.597 -1.462 1.00 89.00 81 VAL A C 1
ATOM 622 O O . VAL A 1 81 ? 14.353 6.500 -1.194 1.00 89.00 81 VAL A O 1
ATOM 625 N N . THR A 1 82 ? 13.002 5.494 -2.662 1.00 88.12 82 THR A N 1
ATOM 626 C CA . THR A 1 82 ? 13.211 6.427 -3.772 1.00 88.12 82 THR A CA 1
ATOM 627 C C . THR A 1 82 ? 12.359 7.693 -3.665 1.00 88.12 82 THR A C 1
ATOM 629 O O . THR A 1 82 ? 12.451 8.553 -4.536 1.00 88.12 82 THR A O 1
ATOM 632 N N . MET A 1 83 ? 11.473 7.788 -2.670 1.00 89.06 83 MET A N 1
ATOM 633 C CA . MET A 1 83 ? 10.560 8.918 -2.510 1.00 89.06 83 MET A CA 1
ATOM 634 C C . MET A 1 83 ? 11.304 10.140 -1.958 1.00 89.06 83 MET A C 1
ATOM 636 O O . MET A 1 83 ? 12.114 10.019 -1.039 1.00 89.06 83 MET A O 1
ATOM 640 N N . SER A 1 84 ? 11.044 11.326 -2.516 1.00 91.69 84 SER A N 1
ATOM 641 C CA . SER A 1 84 ? 11.717 12.552 -2.079 1.00 91.69 84 SER A CA 1
ATOM 642 C C . SER A 1 84 ? 11.218 13.019 -0.705 1.00 91.69 84 SER A C 1
ATOM 644 O O . SER A 1 84 ? 10.096 12.713 -0.296 1.00 91.69 84 SER A O 1
ATOM 646 N N . LYS A 1 85 ? 12.032 13.806 0.013 1.00 89.69 85 LYS A N 1
ATOM 647 C CA . LYS A 1 85 ? 11.632 14.387 1.309 1.00 89.69 85 LYS A CA 1
ATOM 648 C C . LYS A 1 85 ? 10.400 15.288 1.179 1.00 89.69 85 LYS A C 1
ATOM 650 O O . LYS A 1 85 ? 9.540 15.257 2.057 1.00 89.69 85 LYS A O 1
ATOM 655 N N . ASP A 1 86 ? 10.295 16.028 0.076 1.00 92.62 86 ASP A N 1
ATOM 656 C CA . ASP A 1 86 ? 9.153 16.899 -0.210 1.00 92.62 86 ASP A CA 1
ATOM 657 C C . ASP A 1 86 ? 7.876 16.087 -0.445 1.00 92.62 86 ASP A C 1
ATOM 659 O O . ASP A 1 86 ? 6.832 16.412 0.119 1.00 92.62 86 ASP A O 1
ATOM 663 N N . ASP A 1 87 ? 7.961 14.977 -1.186 1.00 92.94 87 ASP A N 1
ATOM 664 C CA . ASP A 1 87 ? 6.818 14.082 -1.386 1.00 92.94 87 ASP A CA 1
ATOM 665 C C . ASP A 1 87 ? 6.372 13.438 -0.067 1.00 92.94 87 ASP A C 1
ATOM 667 O O . ASP A 1 87 ? 5.175 13.333 0.209 1.00 92.94 87 ASP A O 1
ATOM 671 N N . VAL A 1 88 ? 7.323 13.028 0.781 1.00 90.44 88 VAL A N 1
ATOM 672 C CA . VAL A 1 88 ? 7.024 12.488 2.116 1.00 90.44 88 VAL A CA 1
ATOM 673 C C . VAL A 1 88 ? 6.337 13.544 2.985 1.00 90.44 88 VAL A C 1
ATOM 675 O O . VAL A 1 88 ? 5.340 13.242 3.645 1.00 90.44 88 VAL A O 1
ATOM 678 N N . ALA A 1 89 ? 6.824 14.787 2.977 1.00 91.25 89 ALA A N 1
ATOM 679 C CA . ALA A 1 89 ? 6.214 15.890 3.713 1.00 91.25 89 ALA A CA 1
ATOM 680 C C . ALA A 1 89 ? 4.802 16.207 3.195 1.00 91.25 89 ALA A C 1
ATOM 682 O O . ALA A 1 89 ? 3.872 16.358 3.992 1.00 91.25 89 ALA A O 1
ATOM 683 N N . ALA A 1 90 ? 4.612 16.233 1.873 1.00 93.25 90 ALA A N 1
ATOM 684 C CA . ALA A 1 90 ? 3.314 16.430 1.238 1.00 93.25 90 ALA A CA 1
ATOM 685 C C . ALA A 1 90 ? 2.325 15.313 1.605 1.00 93.25 90 ALA A C 1
ATOM 687 O O . ALA A 1 90 ? 1.170 15.594 1.930 1.00 93.25 90 ALA A O 1
ATOM 688 N N . LEU A 1 91 ? 2.773 14.053 1.627 1.00 91.69 91 LEU A N 1
ATOM 689 C CA . LEU A 1 91 ? 1.951 12.922 2.051 1.00 91.69 91 LEU A CA 1
ATOM 690 C C . LEU A 1 91 ? 1.581 13.010 3.536 1.00 91.69 91 LEU A C 1
ATOM 692 O O . LEU A 1 91 ? 0.410 12.854 3.878 1.00 91.69 91 LEU A O 1
ATOM 696 N N . LYS A 1 92 ? 2.546 13.300 4.421 1.00 89.75 92 LYS A N 1
ATOM 697 C CA . LYS A 1 92 ? 2.292 13.479 5.863 1.00 89.75 92 LYS A CA 1
ATOM 698 C C . LYS A 1 92 ? 1.297 14.624 6.110 1.00 89.75 92 LYS A C 1
ATOM 700 O O . LYS A 1 92 ? 0.361 14.457 6.894 1.00 89.75 92 LYS A O 1
ATOM 705 N N . SER A 1 93 ? 1.446 15.743 5.398 1.00 90.81 93 SER A N 1
ATOM 706 C CA . SER A 1 93 ? 0.515 16.878 5.443 1.00 90.81 93 SER A CA 1
ATOM 707 C C . SER A 1 93 ? -0.889 16.486 4.971 1.00 90.81 93 SER A C 1
ATOM 709 O O . SER A 1 93 ? -1.867 16.727 5.678 1.00 90.81 93 SER A O 1
ATOM 711 N N . PHE A 1 94 ? -0.997 15.781 3.839 1.00 89.94 94 PHE A N 1
ATOM 712 C CA . PHE A 1 94 ? -2.269 15.270 3.321 1.00 89.94 94 PHE A CA 1
ATOM 713 C C . PHE A 1 94 ? -2.967 14.333 4.316 1.00 89.94 94 PHE A C 1
ATOM 715 O O . PHE A 1 94 ? -4.154 14.492 4.590 1.00 89.94 94 PHE A O 1
ATOM 722 N N . VAL A 1 95 ? -2.227 13.394 4.912 1.00 87.81 95 VAL A N 1
ATOM 723 C CA . VAL A 1 95 ? -2.754 12.462 5.922 1.00 87.81 95 VAL A CA 1
ATOM 724 C C . VAL A 1 95 ? -3.239 13.207 7.171 1.00 87.81 95 VAL A C 1
ATOM 726 O O . VAL A 1 95 ? -4.274 12.861 7.737 1.00 87.81 95 VAL A O 1
ATOM 729 N N . SER A 1 96 ? -2.522 14.247 7.601 1.00 86.31 96 SER A N 1
ATOM 730 C CA . SER A 1 96 ? -2.947 15.110 8.711 1.00 86.31 96 SER A CA 1
ATOM 731 C C . SER A 1 96 ? -4.221 15.896 8.372 1.00 86.31 96 SER A C 1
ATOM 733 O O . SER A 1 96 ? -5.150 15.984 9.180 1.00 86.31 96 SER A O 1
ATOM 735 N N . TYR A 1 97 ? -4.315 16.406 7.142 1.00 86.12 97 TYR A N 1
ATOM 736 C CA . TYR A 1 97 ? -5.494 17.111 6.649 1.00 86.12 97 TYR A CA 1
ATOM 737 C C . TYR A 1 97 ? -6.736 16.210 6.626 1.00 86.12 97 TYR A C 1
ATOM 739 O O . TYR A 1 97 ? -7.760 16.576 7.194 1.00 86.12 97 TYR A O 1
ATOM 747 N N . ILE A 1 98 ? -6.655 14.999 6.065 1.00 82.81 98 ILE A N 1
ATOM 748 C CA . ILE A 1 98 ? -7.812 14.081 6.036 1.00 82.81 98 ILE A CA 1
ATOM 749 C C . ILE A 1 98 ? -8.232 13.626 7.442 1.00 82.81 98 ILE A C 1
ATOM 751 O O . ILE A 1 98 ? -9.418 13.410 7.679 1.00 82.81 98 ILE A O 1
ATOM 755 N N . LYS A 1 99 ? -7.287 13.534 8.392 1.00 78.69 99 LYS A N 1
ATOM 756 C CA . LYS A 1 99 ? -7.572 13.220 9.803 1.00 78.69 99 LYS A CA 1
ATOM 757 C C . LYS A 1 99 ? -8.255 14.370 10.544 1.00 78.69 99 LYS A C 1
ATOM 759 O O . LYS A 1 99 ? -9.058 14.116 11.434 1.00 78.69 99 LYS A O 1
ATOM 764 N N . SER A 1 100 ? -7.930 15.615 10.202 1.00 75.94 100 SER A N 1
ATOM 765 C CA . SER A 1 100 ? -8.480 16.811 10.856 1.00 75.94 100 SER A CA 1
ATOM 766 C C . SER A 1 100 ? -9.756 17.348 10.194 1.00 75.94 100 SER A C 1
ATOM 768 O O . SER A 1 100 ? -10.558 17.997 10.859 1.00 75.94 100 SER A O 1
ATOM 770 N N . GLY A 1 101 ? -9.957 17.082 8.900 1.00 62.97 101 GLY A N 1
ATOM 771 C CA . GLY A 1 101 ? -10.915 17.801 8.059 1.00 62.97 101 GLY A CA 1
ATOM 772 C C . GLY A 1 101 ? -12.338 17.247 7.961 1.00 62.97 101 GLY A C 1
ATOM 773 O O . GLY A 1 101 ? -13.174 17.907 7.353 1.00 62.97 101 GLY A O 1
ATOM 774 N N . THR A 1 102 ? -12.675 16.080 8.514 1.00 52.09 102 THR A N 1
ATOM 775 C CA . THR A 1 102 ? -14.041 15.538 8.367 1.00 52.09 102 THR A CA 1
ATOM 776 C C . THR A 1 102 ? -14.483 14.746 9.589 1.00 52.09 102 THR A C 1
ATOM 778 O O . THR A 1 102 ? -13.747 13.914 10.115 1.00 52.09 102 THR A O 1
ATOM 781 N N . GLY A 1 103 ? -15.713 14.998 10.046 1.00 48.50 103 GLY A N 1
ATOM 782 C CA . GLY A 1 103 ? -16.368 14.155 11.034 1.00 48.50 103 GLY A CA 1
ATOM 783 C C . GLY A 1 103 ? -16.364 12.701 10.566 1.00 48.50 103 GLY A C 1
ATOM 784 O O . GLY A 1 103 ? -16.917 12.384 9.521 1.00 48.50 103 GLY A O 1
ATOM 785 N N . HIS A 1 104 ? -15.720 11.840 11.349 1.00 44.12 104 HIS A N 1
ATOM 786 C CA . HIS A 1 104 ? -15.910 10.392 11.356 1.00 44.12 104 HIS A CA 1
ATOM 787 C C . HIS A 1 104 ? -15.916 9.706 9.973 1.00 44.12 104 HIS A C 1
ATOM 789 O O . HIS A 1 104 ? -16.844 8.971 9.642 1.00 44.12 104 HIS A O 1
ATOM 795 N N . LEU A 1 105 ? -14.866 9.890 9.169 1.00 50.94 105 LEU A N 1
ATOM 796 C CA . LEU A 1 105 ? -14.567 8.940 8.095 1.00 50.94 105 LEU A CA 1
ATOM 797 C C . LEU A 1 105 ? -13.645 7.839 8.659 1.00 50.94 105 LEU A C 1
ATOM 799 O O . LEU A 1 105 ? -12.503 8.138 9.010 1.00 50.94 105 LEU A O 1
ATOM 803 N N . PRO A 1 106 ? -14.088 6.569 8.748 1.00 52.97 106 PRO A N 1
ATOM 804 C CA . PRO A 1 106 ? -13.335 5.461 9.360 1.00 52.97 106 PRO A CA 1
ATOM 805 C C . PRO A 1 106 ? -12.093 5.016 8.558 1.00 52.97 106 PRO A C 1
ATOM 807 O O . PRO A 1 106 ? -11.529 3.960 8.827 1.00 52.97 106 PRO A O 1
ATOM 810 N N . PHE A 1 107 ? -11.669 5.800 7.564 1.00 55.16 107 PHE A N 1
ATOM 811 C CA . PHE A 1 107 ? -10.765 5.367 6.499 1.00 55.16 107 PHE A CA 1
ATOM 812 C C . PHE A 1 107 ? -9.304 5.822 6.687 1.00 55.16 107 PHE A C 1
ATOM 814 O O . PHE A 1 107 ? -8.369 5.214 6.173 1.00 55.16 107 PHE A O 1
ATOM 821 N N . ALA A 1 108 ? -9.053 6.865 7.484 1.00 58.94 108 ALA A N 1
ATOM 822 C CA . ALA A 1 108 ? -7.720 7.465 7.612 1.00 58.94 108 ALA A CA 1
ATOM 823 C C . ALA A 1 108 ? -6.823 6.773 8.661 1.00 58.94 108 ALA A C 1
ATOM 825 O O . ALA A 1 108 ? -6.160 7.442 9.459 1.00 58.94 108 ALA A O 1
ATOM 826 N N . ASN A 1 109 ? -6.776 5.436 8.676 1.00 76.31 109 ASN A N 1
ATOM 827 C CA . ASN A 1 109 ? -5.966 4.676 9.638 1.00 76.31 109 ASN A CA 1
ATOM 828 C C . ASN A 1 109 ? -4.594 4.240 9.089 1.00 76.31 109 ASN A C 1
ATOM 830 O O . ASN A 1 109 ? -3.963 3.325 9.619 1.00 76.31 109 ASN A O 1
ATOM 834 N N . CYS A 1 110 ? -4.115 4.900 8.032 1.00 85.00 110 CYS A N 1
ATOM 835 C CA . CYS A 1 110 ? -2.781 4.667 7.485 1.00 85.00 110 CYS A CA 1
ATOM 836 C C . CYS A 1 110 ? -1.697 5.393 8.299 1.00 85.00 110 CYS A C 1
ATOM 838 O O . CYS A 1 110 ? -1.817 6.583 8.617 1.00 85.00 110 CYS A O 1
ATOM 840 N N . ILE A 1 111 ? -0.613 4.677 8.594 1.00 89.12 111 ILE A N 1
ATOM 841 C CA . ILE A 1 111 ? 0.629 5.193 9.171 1.00 89.12 111 ILE A CA 1
ATOM 842 C C . ILE A 1 111 ? 1.722 5.004 8.126 1.00 89.12 111 ILE A C 1
ATOM 844 O O . ILE A 1 111 ? 2.059 3.877 7.776 1.00 89.12 111 ILE A O 1
ATOM 848 N N . PHE A 1 112 ? 2.278 6.104 7.628 1.00 88.12 112 PHE A N 1
ATOM 849 C CA . PHE A 1 112 ? 3.347 6.078 6.634 1.00 88.12 112 PHE A CA 1
ATOM 850 C C . PHE A 1 112 ? 4.700 6.207 7.330 1.00 88.12 112 PHE A C 1
ATOM 852 O O . PHE A 1 112 ? 4.990 7.249 7.917 1.00 88.12 112 PHE A O 1
ATOM 859 N N . ALA A 1 113 ? 5.505 5.147 7.265 1.00 87.19 113 ALA A N 1
ATOM 860 C CA . ALA A 1 113 ? 6.830 5.080 7.873 1.00 87.19 113 ALA A CA 1
ATOM 861 C C . ALA A 1 113 ? 7.920 5.253 6.803 1.00 87.19 113 ALA A C 1
ATOM 863 O O . ALA A 1 113 ? 7.928 4.526 5.800 1.00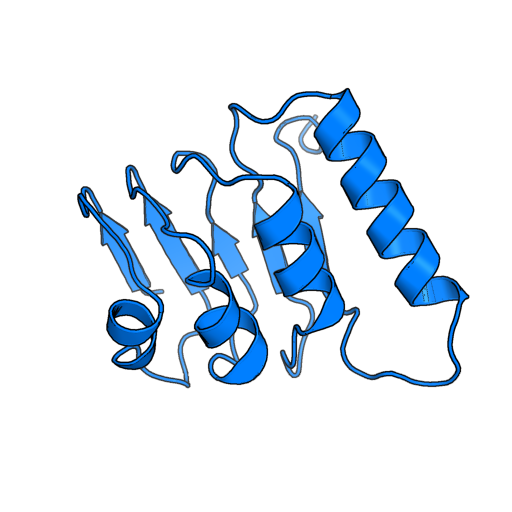 87.19 113 ALA A O 1
ATOM 864 N N . ALA A 1 114 ? 8.818 6.219 7.017 1.00 78.94 114 ALA A N 1
ATOM 865 C CA . ALA A 1 114 ? 10.056 6.384 6.250 1.00 78.94 114 ALA A CA 1
ATOM 866 C C . ALA A 1 114 ? 11.204 5.632 6.948 1.00 78.94 114 ALA A C 1
ATOM 868 O O . ALA A 1 114 ? 11.082 5.286 8.120 1.00 78.94 114 ALA A O 1
ATOM 869 N N . GLU A 1 115 ? 12.319 5.374 6.258 1.00 64.12 115 GLU A N 1
ATOM 870 C CA . GLU A 1 115 ? 13.502 4.771 6.905 1.00 64.12 115 GLU A CA 1
ATOM 871 C C . GLU A 1 115 ? 14.114 5.647 8.006 1.00 64.12 115 GLU A C 1
ATOM 873 O O . GLU A 1 115 ? 14.656 5.098 8.956 1.00 64.12 115 GLU A O 1
ATOM 878 N N . ASP A 1 116 ? 13.934 6.968 7.951 1.00 53.53 116 ASP A N 1
ATOM 879 C CA . ASP A 1 116 ? 14.393 7.903 8.991 1.00 53.53 116 ASP A CA 1
ATOM 880 C C . ASP A 1 116 ? 13.582 7.847 10.307 1.00 53.53 116 ASP A C 1
ATOM 882 O O . ASP A 1 116 ? 13.950 8.496 11.275 1.00 53.53 116 ASP A O 1
ATOM 886 N N . ASP A 1 117 ? 12.488 7.078 10.388 1.00 50.84 117 ASP A N 1
ATOM 887 C CA . ASP A 1 117 ? 11.744 6.855 11.646 1.00 50.84 117 ASP A CA 1
ATOM 888 C C . ASP A 1 117 ? 12.346 5.676 12.464 1.00 50.84 117 ASP A C 1
ATOM 890 O O . ASP A 1 117 ? 11.665 5.020 13.254 1.00 50.84 117 ASP A O 1
ATOM 894 N N . SER A 1 118 ? 13.617 5.333 12.232 1.00 44.62 118 SER A N 1
ATOM 895 C CA . SER A 1 118 ? 14.354 4.272 12.931 1.00 44.62 118 SER A CA 1
ATOM 896 C C . SER A 1 118 ? 15.800 4.685 13.216 1.00 44.62 118 SER A C 1
ATOM 898 O O . SER A 1 118 ? 16.718 4.033 12.735 1.00 44.62 118 SER A O 1
ATOM 900 N N . GLU A 1 119 ? 15.985 5.739 14.011 1.00 32.53 119 GLU A N 1
ATOM 901 C CA . GLU A 1 119 ? 17.119 5.893 14.940 1.00 32.53 119 GLU A CA 1
ATOM 902 C C . GLU A 1 119 ? 16.774 6.869 16.072 1.00 32.53 119 GLU A C 1
ATOM 904 O O . GLU A 1 119 ? 16.213 7.951 15.781 1.00 32.53 119 GLU A O 1
#

Radius of gyration: 13.34 Å; chains: 1; bounding box: 34×31×29 Å

Organism: Haematococcus lacustris (NCBI:txid44745)

pLDDT: mean 85.17, std 12.57, range [32.53, 94.69]